Protein AF-A0A534XV10-F1 (afdb_monomer_lite)

Sequence (81 aa):
MMQIVMGESTAQVRPEILHILQLHVEEISRVLVQFEPQSPFWTSLRESGLSLEVLGWKFRFSVEADKLVLTDVQAVPAPVT

Secondary structure (DSSP, 8-state):
--EEE--GGGGGS-HHHHHHHHHHHHHHHHHHTTS-TTSHHHHHHHHH-EEEEETTEEEEEEE-SSEEEEEEEEEPPPP--

Structure (mmCIF, N/CA/C/O backbone):
data_AF-A0A534XV10-F1
#
_entry.id   AF-A0A534XV10-F1
#
loop_
_atom_site.group_PDB
_atom_site.id
_atom_site.type_symbol
_atom_site.label_atom_id
_atom_site.label_alt_id
_atom_site.label_comp_id
_atom_site.label_asym_id
_atom_site.label_entity_id
_atom_site.label_seq_id
_atom_site.pdbx_PDB_ins_code
_atom_site.Cartn_x
_atom_site.Cartn_y
_atom_site.Cartn_z
_atom_site.occupancy
_atom_site.B_iso_or_equiv
_atom_site.auth_seq_id
_atom_site.auth_comp_id
_atom_site.auth_asym_id
_atom_site.auth_atom_id
_atom_site.pdbx_PDB_model_num
ATOM 1 N N . MET A 1 1 ? -4.820 -2.658 -13.733 1.00 73.31 1 MET A N 1
ATOM 2 C CA . MET A 1 1 ? -5.412 -2.304 -12.424 1.00 73.31 1 MET A CA 1
ATOM 3 C C . MET A 1 1 ?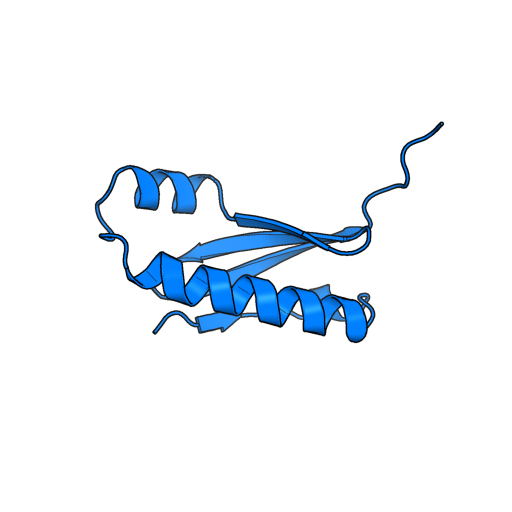 -4.521 -2.923 -11.368 1.00 73.31 1 MET A C 1
ATOM 5 O O . MET A 1 1 ? -4.183 -4.086 -11.537 1.00 73.31 1 MET A O 1
ATOM 9 N N . MET A 1 2 ? -4.103 -2.159 -10.360 1.00 87.75 2 MET A N 1
ATOM 10 C CA . MET A 1 2 ? -3.307 -2.694 -9.255 1.00 87.75 2 MET A CA 1
ATOM 11 C C . MET A 1 2 ? -4.240 -3.192 -8.147 1.00 87.75 2 MET A C 1
ATOM 13 O O . MET A 1 2 ? -5.185 -2.494 -7.788 1.00 87.75 2 MET A O 1
ATOM 17 N N . GLN A 1 3 ? -4.006 -4.403 -7.648 1.00 91.38 3 GLN A N 1
ATOM 18 C CA . GLN A 1 3 ? -4.781 -5.011 -6.569 1.00 91.38 3 GLN A CA 1
ATOM 19 C C . GLN A 1 3 ? -4.197 -4.638 -5.206 1.00 91.38 3 GLN A C 1
ATOM 21 O O . GLN A 1 3 ? -2.987 -4.494 -5.050 1.00 91.38 3 GLN A O 1
ATOM 26 N N . ILE A 1 4 ? -5.058 -4.515 -4.201 1.00 91.56 4 ILE A N 1
ATOM 27 C CA . ILE A 1 4 ? -4.652 -4.283 -2.813 1.00 91.56 4 ILE A CA 1
ATOM 28 C C . ILE A 1 4 ? -4.962 -5.552 -2.033 1.00 91.56 4 ILE A C 1
ATOM 30 O O . ILE A 1 4 ? -6.110 -5.996 -1.994 1.00 91.56 4 ILE A O 1
ATOM 34 N N . VAL A 1 5 ? -3.939 -6.139 -1.423 1.00 92.12 5 VAL A N 1
ATOM 35 C CA . VAL A 1 5 ? -4.051 -7.371 -0.647 1.00 92.12 5 VAL A CA 1
ATOM 36 C C . VAL A 1 5 ? -3.857 -7.030 0.825 1.00 92.12 5 VAL A C 1
ATOM 38 O O . VAL A 1 5 ? -2.738 -6.793 1.282 1.00 92.12 5 VAL A O 1
ATOM 41 N N . MET A 1 6 ? -4.968 -6.991 1.559 1.00 88.88 6 MET A N 1
ATOM 42 C CA . MET A 1 6 ? -4.969 -6.905 3.019 1.00 88.88 6 MET A CA 1
ATOM 43 C C . MET A 1 6 ? -4.858 -8.319 3.606 1.00 88.88 6 MET A C 1
ATOM 45 O O . MET A 1 6 ? -5.547 -9.228 3.144 1.00 88.88 6 MET A O 1
ATOM 49 N N . GLY A 1 7 ? -3.987 -8.508 4.600 1.00 81.56 7 GLY A N 1
ATOM 50 C CA . GLY A 1 7 ? -3.783 -9.790 5.284 1.00 81.56 7 GLY A CA 1
ATOM 51 C C . GLY A 1 7 ? -4.433 -9.852 6.669 1.00 81.56 7 GLY A C 1
ATOM 52 O O . GLY A 1 7 ? -4.970 -8.865 7.163 1.00 81.56 7 GLY A O 1
ATOM 53 N N . GLU A 1 8 ? -4.327 -11.003 7.340 1.00 78.25 8 GLU A N 1
ATOM 54 C CA . GLU A 1 8 ? -4.875 -11.231 8.693 1.00 78.25 8 GLU A CA 1
ATOM 55 C C . GLU A 1 8 ? -4.321 -10.266 9.758 1.00 78.25 8 GLU A C 1
ATOM 57 O O . GLU A 1 8 ? -4.966 -10.015 10.776 1.00 78.25 8 GLU A O 1
ATOM 62 N N . SER A 1 9 ? -3.157 -9.659 9.504 1.00 77.62 9 SER A N 1
ATOM 63 C CA . SER A 1 9 ? -2.512 -8.656 10.362 1.00 77.62 9 SER A CA 1
ATOM 64 C C . SER A 1 9 ? -3.362 -7.401 10.609 1.00 77.62 9 SER A C 1
ATOM 66 O O . SER A 1 9 ? -3.093 -6.654 11.552 1.00 77.62 9 SER A O 1
ATOM 68 N N . THR A 1 10 ? -4.424 -7.177 9.827 1.00 86.12 10 THR A N 1
ATOM 69 C CA . THR A 1 10 ? -5.385 -6.091 10.060 1.00 86.12 10 THR A CA 1
ATOM 70 C C . THR A 1 10 ? -6.408 -6.390 11.155 1.00 86.12 10 THR A C 1
ATOM 72 O O . THR A 1 10 ? -7.108 -5.471 11.568 1.00 86.12 10 THR A O 1
ATOM 75 N N . ALA A 1 11 ? -6.518 -7.628 11.653 1.00 85.50 11 ALA A N 1
ATOM 76 C CA . ALA A 1 11 ? -7.551 -8.020 12.624 1.00 85.50 11 ALA A CA 1
ATOM 77 C C . ALA A 1 11 ? -7.506 -7.221 13.943 1.00 85.50 11 ALA A C 1
ATOM 79 O O . ALA A 1 11 ? -8.529 -7.031 14.596 1.00 85.50 11 ALA A O 1
ATOM 80 N N . GLN A 1 12 ? -6.325 -6.727 14.320 1.00 87.19 12 GLN A N 1
ATOM 81 C CA . GLN A 1 12 ? -6.097 -5.910 15.519 1.00 87.19 12 GLN A CA 1
ATOM 82 C C . GLN A 1 12 ? -6.366 -4.408 15.317 1.00 87.19 12 GLN A C 1
ATOM 84 O O . GLN A 1 12 ? -6.270 -3.624 16.262 1.00 87.19 12 GLN A O 1
ATOM 89 N N . VAL A 1 13 ? -6.680 -3.987 14.091 1.00 91.88 13 VAL A N 1
ATOM 90 C CA . VAL A 1 13 ? -6.865 -2.581 13.728 1.00 91.88 13 VAL A CA 1
ATOM 91 C C . VAL A 1 13 ? -8.349 -2.247 13.704 1.00 91.88 13 VAL A C 1
ATOM 93 O O . VAL A 1 13 ? -9.169 -2.987 13.164 1.00 91.88 13 VAL A O 1
ATOM 96 N N . ARG A 1 14 ? -8.707 -1.089 14.265 1.00 93.50 14 ARG A N 1
ATOM 97 C CA . ARG A 1 14 ? -10.098 -0.623 14.255 1.00 93.50 14 ARG A CA 1
ATOM 98 C C . ARG A 1 14 ? -10.598 -0.415 12.814 1.00 93.50 14 ARG A C 1
ATOM 100 O O . ARG A 1 14 ? -9.859 0.162 12.012 1.00 93.50 14 ARG A O 1
ATOM 107 N N . PRO A 1 15 ? -11.857 -0.777 12.497 1.00 92.31 15 PRO A N 1
ATOM 108 C CA . PRO A 1 15 ? -12.407 -0.657 11.143 1.00 92.31 15 PRO A CA 1
ATOM 109 C C . PRO A 1 15 ? -12.302 0.749 10.542 1.00 92.31 15 PRO A C 1
ATOM 111 O O . PRO A 1 15 ? -12.027 0.892 9.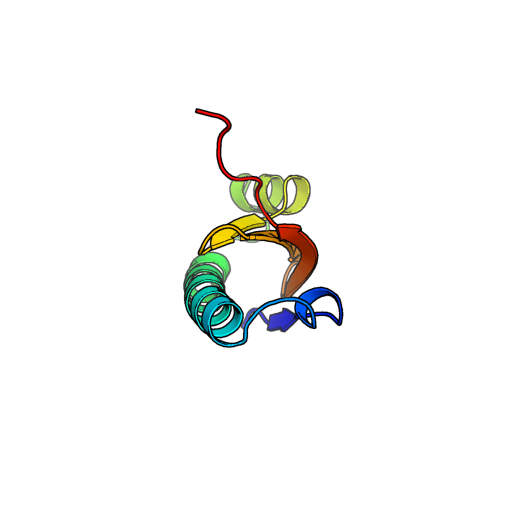358 1.00 92.31 15 PRO A O 1
ATOM 114 N N . GLU A 1 16 ? -12.458 1.791 11.360 1.00 94.12 16 GLU A N 1
ATOM 115 C CA . GLU A 1 16 ? -12.337 3.196 10.940 1.00 94.12 16 GLU A CA 1
ATOM 116 C C . GLU A 1 16 ? -10.952 3.512 10.354 1.00 94.12 16 GLU A C 1
ATOM 118 O O . GLU A 1 16 ? -10.830 4.197 9.341 1.00 94.12 16 GLU A O 1
ATOM 123 N N . ILE A 1 17 ? -9.897 2.972 10.972 1.00 93.88 17 ILE A N 1
ATOM 124 C CA . ILE A 1 17 ? -8.510 3.166 10.536 1.00 93.88 17 ILE A CA 1
ATOM 125 C C . ILE A 1 17 ? -8.275 2.398 9.235 1.00 93.88 17 ILE A C 1
ATOM 127 O O . ILE A 1 17 ? -7.668 2.933 8.309 1.00 93.88 17 ILE A O 1
ATOM 131 N N . LEU A 1 18 ? -8.800 1.171 9.140 1.00 93.69 18 LEU A N 1
ATOM 132 C CA . LEU A 1 18 ? -8.724 0.364 7.920 1.00 93.69 18 LEU A CA 1
ATOM 133 C C . LEU A 1 18 ? -9.462 1.017 6.751 1.00 93.69 18 LEU A C 1
ATOM 135 O O . LEU A 1 18 ? -8.964 0.980 5.631 1.00 93.69 18 LEU A O 1
ATOM 139 N N . HIS A 1 19 ? -10.600 1.658 7.010 1.00 93.56 19 HIS A N 1
ATOM 140 C CA . HIS A 1 19 ? -11.340 2.392 5.993 1.00 93.56 19 HIS A CA 1
ATOM 141 C C . HIS A 1 19 ? -10.529 3.575 5.449 1.00 93.56 19 HIS A C 1
ATOM 143 O O . HIS A 1 19 ? -10.396 3.735 4.238 1.00 93.56 19 HIS A O 1
ATOM 149 N N . ILE A 1 20 ? -9.916 4.369 6.333 1.00 95.38 20 ILE A N 1
ATOM 150 C CA . ILE A 1 20 ? -9.057 5.487 5.920 1.00 95.38 20 ILE A CA 1
ATOM 151 C C . ILE A 1 20 ? -7.842 4.972 5.142 1.00 95.38 20 ILE A C 1
ATOM 153 O O . ILE A 1 20 ? -7.511 5.522 4.091 1.00 95.38 20 ILE A O 1
ATOM 157 N N . LEU A 1 21 ? -7.201 3.904 5.621 1.00 95.25 21 LEU A N 1
ATOM 158 C CA . LEU A 1 21 ? -6.080 3.266 4.936 1.00 95.25 21 LEU A CA 1
ATOM 159 C C . LEU A 1 21 ? -6.468 2.791 3.530 1.00 95.25 21 LEU A C 1
ATOM 161 O O . LEU A 1 21 ? -5.713 3.030 2.591 1.00 95.25 21 LEU A O 1
ATOM 165 N N . GLN A 1 22 ? -7.633 2.154 3.376 1.00 93.44 22 GLN A N 1
ATOM 166 C CA . GLN A 1 22 ? -8.147 1.714 2.077 1.00 93.44 22 GLN A CA 1
ATOM 167 C C . GLN A 1 22 ? -8.300 2.888 1.110 1.00 93.44 22 GLN A C 1
ATOM 169 O O . GLN A 1 22 ? -7.780 2.817 0.002 1.00 93.44 22 GLN A O 1
ATOM 174 N N . LEU A 1 23 ? -8.917 3.993 1.539 1.00 94.62 23 LEU A N 1
ATOM 175 C CA . LEU A 1 23 ? -9.072 5.180 0.691 1.00 94.62 23 LEU A CA 1
ATOM 176 C C . LEU A 1 23 ? -7.720 5.715 0.193 1.00 94.62 23 LEU A C 1
ATOM 178 O O . LEU A 1 23 ? -7.561 5.988 -0.998 1.00 94.62 23 LEU A O 1
ATOM 182 N N . HIS A 1 24 ? -6.733 5.811 1.088 1.00 94.75 24 HIS A N 1
ATOM 183 C CA . HIS A 1 24 ? -5.398 6.308 0.742 1.00 94.75 24 HIS A CA 1
ATOM 184 C C . HIS A 1 24 ? -4.665 5.350 -0.196 1.00 94.75 24 HIS A C 1
ATOM 186 O O . HIS A 1 24 ? -4.075 5.772 -1.190 1.00 94.75 24 HIS A O 1
ATOM 192 N N . VAL A 1 25 ? -4.693 4.049 0.097 1.00 94.38 25 VAL A N 1
ATOM 193 C CA . VAL A 1 25 ? -3.950 3.063 -0.692 1.00 94.38 25 VAL A CA 1
ATOM 194 C C . VAL A 1 25 ? -4.592 2.848 -2.068 1.00 94.38 25 VAL A C 1
ATOM 196 O O . VAL A 1 25 ? -3.879 2.650 -3.050 1.00 94.38 25 VAL A O 1
ATOM 199 N N . GLU A 1 26 ? -5.916 2.988 -2.185 1.00 94.06 26 GLU A N 1
ATOM 200 C CA . GLU A 1 26 ? -6.621 3.031 -3.468 1.00 94.06 26 GLU A CA 1
ATOM 201 C C . GLU A 1 26 ? -6.217 4.245 -4.300 1.00 94.06 26 GLU A C 1
ATOM 203 O O . GLU A 1 26 ? -5.931 4.104 -5.491 1.00 94.06 26 GLU A O 1
ATOM 208 N N . GLU A 1 27 ? -6.154 5.432 -3.698 1.00 94.56 27 GLU A N 1
ATOM 209 C CA . GLU A 1 27 ? -5.696 6.638 -4.383 1.00 94.56 27 GLU A CA 1
ATOM 210 C C . GLU A 1 27 ? -4.260 6.493 -4.881 1.00 94.56 27 GLU A C 1
ATOM 212 O O . GLU A 1 27 ? -3.998 6.688 -6.071 1.00 94.56 27 GLU A O 1
A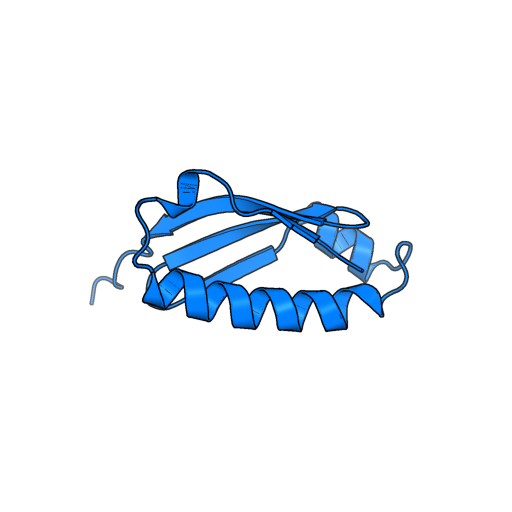TOM 217 N N . ILE A 1 28 ? -3.356 6.046 -4.009 1.00 93.50 28 ILE A N 1
ATOM 218 C CA . ILE A 1 28 ? -1.965 5.772 -4.366 1.00 93.50 28 ILE A CA 1
ATOM 219 C C . ILE A 1 28 ? -1.906 4.747 -5.499 1.00 93.50 28 ILE A C 1
ATOM 221 O O . ILE A 1 28 ? -1.184 4.956 -6.470 1.00 93.50 28 ILE A O 1
ATOM 225 N N . SER A 1 29 ? -2.708 3.680 -5.443 1.00 92.06 29 SER A N 1
ATOM 226 C CA . SER A 1 29 ? -2.707 2.653 -6.486 1.00 92.06 29 SER A CA 1
ATOM 227 C C . SER A 1 29 ? -3.079 3.202 -7.867 1.00 92.06 29 SER A C 1
ATOM 229 O O . SER A 1 29 ? -2.474 2.810 -8.866 1.00 92.06 29 SER A O 1
ATOM 231 N N . ARG A 1 30 ? -4.020 4.156 -7.932 1.00 92.56 30 ARG A N 1
ATOM 232 C CA . ARG A 1 30 ? -4.442 4.815 -9.180 1.00 92.56 30 ARG A CA 1
ATOM 233 C C . ARG A 1 30 ? -3.358 5.705 -9.774 1.00 92.56 30 ARG A C 1
ATOM 235 O O . ARG A 1 30 ? -3.312 5.862 -10.993 1.00 92.56 30 ARG A O 1
ATOM 242 N N . VAL A 1 31 ? -2.509 6.289 -8.935 1.00 91.50 31 VAL A N 1
ATOM 243 C CA . VAL A 1 31 ? -1.353 7.072 -9.386 1.00 91.50 31 VAL A CA 1
ATOM 244 C C . VAL A 1 31 ? -0.216 6.137 -9.793 1.00 91.50 31 VAL A C 1
ATOM 246 O O . VAL A 1 31 ? 0.394 6.328 -10.839 1.00 91.50 31 VAL A O 1
ATOM 249 N N . LEU A 1 32 ? 0.024 5.071 -9.024 1.00 89.88 32 LEU A N 1
ATOM 250 C CA . LEU A 1 32 ? 1.129 4.146 -9.263 1.00 89.88 32 LEU A CA 1
ATOM 251 C C . LEU A 1 32 ? 1.048 3.430 -10.617 1.00 89.88 32 LEU A C 1
ATOM 253 O O . LEU A 1 32 ? 2.071 3.270 -11.275 1.00 89.88 32 LEU A O 1
ATOM 257 N N . VAL A 1 33 ? -0.157 3.083 -11.082 1.00 89.44 33 VAL A N 1
ATOM 258 C CA . VAL A 1 33 ? -0.356 2.468 -12.411 1.00 89.44 33 VAL A CA 1
ATOM 259 C C . VAL A 1 33 ? 0.009 3.379 -13.590 1.00 89.44 33 VAL A C 1
ATOM 261 O O . VAL A 1 33 ? 0.044 2.905 -14.722 1.00 89.44 33 VAL A O 1
ATOM 264 N N . GLN A 1 34 ? 0.243 4.672 -13.354 1.00 89.62 34 GLN A N 1
ATOM 265 C CA . GLN A 1 34 ? 0.620 5.631 -14.396 1.00 89.62 34 GLN A CA 1
ATOM 266 C C . GLN A 1 34 ? 2.136 5.682 -14.622 1.00 89.62 34 GLN A C 1
ATOM 268 O O . GLN A 1 34 ? 2.576 6.236 -15.628 1.00 89.62 34 GLN A O 1
ATOM 273 N N . PHE A 1 35 ? 2.940 5.117 -13.714 1.00 88.62 35 PHE A N 1
ATOM 274 C CA . PHE A 1 35 ? 4.391 5.084 -13.868 1.00 88.62 35 PHE A CA 1
ATOM 275 C C . PHE A 1 35 ? 4.845 3.895 -14.710 1.00 88.62 35 PHE A C 1
ATOM 277 O O . PHE A 1 35 ? 4.295 2.796 -14.638 1.00 88.62 35 PHE A O 1
ATOM 284 N N . GLU A 1 36 ? 5.916 4.101 -15.475 1.00 88.31 36 GLU A N 1
ATOM 285 C CA . GLU A 1 36 ? 6.535 3.028 -16.242 1.00 88.31 36 GLU A CA 1
ATOM 286 C C . GLU A 1 36 ? 7.189 1.992 -15.307 1.00 88.31 36 GLU A C 1
ATOM 288 O O . GLU A 1 36 ? 8.035 2.364 -14.481 1.00 88.31 36 GLU A O 1
ATOM 293 N N . PRO A 1 37 ? 6.898 0.684 -15.467 1.00 83.81 37 PRO A N 1
ATOM 294 C CA . PRO A 1 37 ? 7.453 -0.372 -14.613 1.00 83.81 37 PRO A CA 1
ATO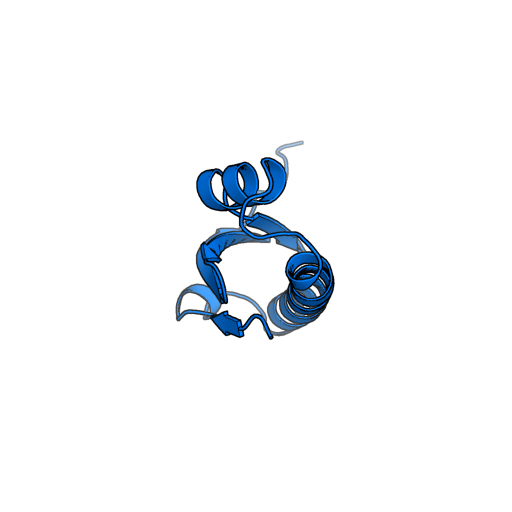M 295 C C . PRO A 1 37 ? 8.979 -0.540 -14.678 1.00 83.81 37 PRO A C 1
ATOM 297 O O . PRO A 1 37 ? 9.561 -1.266 -13.878 1.00 83.81 37 PRO A O 1
ATOM 300 N N . GLN A 1 38 ? 9.653 0.074 -15.650 1.00 86.56 38 GLN A N 1
ATOM 301 C CA . GLN A 1 38 ? 11.117 0.040 -15.764 1.00 86.56 38 GLN A CA 1
ATOM 302 C C . GLN A 1 38 ? 11.770 1.352 -15.315 1.00 86.56 38 GLN A C 1
ATOM 304 O O . GLN A 1 38 ? 12.991 1.485 -15.369 1.00 86.56 38 GLN A O 1
ATOM 309 N N . SER A 1 39 ? 10.973 2.320 -14.854 1.00 92.00 39 SER A N 1
ATOM 310 C CA . SER A 1 39 ? 11.503 3.588 -14.370 1.00 92.00 39 SER A CA 1
ATOM 311 C C . SER A 1 39 ? 12.343 3.394 -13.097 1.00 92.00 39 SER A C 1
ATOM 313 O O . SER A 1 39 ? 12.021 2.540 -12.263 1.00 92.00 39 SER A O 1
ATOM 315 N N . PRO A 1 40 ? 13.385 4.221 -12.883 1.00 94.38 40 PRO A N 1
ATOM 316 C CA . PRO A 1 40 ? 14.160 4.206 -11.641 1.00 94.38 40 PRO A CA 1
ATOM 317 C C . PRO A 1 40 ? 13.288 4.385 -10.392 1.00 94.38 40 PRO A C 1
ATOM 319 O O . PRO A 1 40 ? 13.547 3.766 -9.362 1.00 94.38 40 PRO A O 1
ATOM 322 N N . PHE A 1 41 ? 12.218 5.180 -10.506 1.00 92.06 41 PHE A N 1
ATOM 323 C CA . PHE A 1 41 ? 11.218 5.343 -9.455 1.00 92.06 41 PHE A CA 1
ATOM 324 C C . PHE A 1 41 ? 10.556 4.009 -9.093 1.00 92.06 41 PHE A C 1
ATOM 326 O O . PHE A 1 41 ? 10.519 3.644 -7.922 1.00 92.06 41 PHE A O 1
ATOM 333 N N . TRP A 1 42 ? 10.083 3.252 -10.088 1.00 92.00 42 TRP A N 1
ATOM 334 C CA . TRP A 1 42 ? 9.423 1.971 -9.843 1.00 92.00 42 TRP A CA 1
ATOM 335 C C . TRP A 1 42 ? 10.363 0.926 -9.240 1.00 92.00 42 TRP A C 1
ATOM 337 O O . TRP A 1 42 ? 9.956 0.147 -8.380 1.00 92.00 42 TRP A O 1
ATOM 347 N N . THR A 1 43 ? 11.626 0.900 -9.665 1.00 92.19 43 THR A N 1
ATOM 348 C CA . THR A 1 43 ? 12.647 0.039 -9.049 1.00 92.19 43 THR A CA 1
ATOM 349 C C . THR A 1 43 ? 12.856 0.410 -7.582 1.00 92.19 43 THR A C 1
ATOM 351 O O . THR A 1 43 ? 12.718 -0.450 -6.715 1.00 92.19 43 THR A O 1
ATOM 354 N N . SER A 1 44 ? 13.073 1.695 -7.289 1.00 95.00 44 SER A N 1
ATOM 355 C CA . SER A 1 44 ? 13.271 2.177 -5.918 1.00 95.00 44 SER A CA 1
ATOM 356 C C . SER A 1 44 ? 12.061 1.903 -5.019 1.00 95.00 44 SER A C 1
ATOM 358 O O . SER A 1 44 ? 12.221 1.468 -3.879 1.00 95.00 44 SER A O 1
ATOM 360 N N . LEU A 1 45 ? 10.844 2.094 -5.531 1.00 94.19 45 LEU A N 1
ATOM 361 C CA . LEU A 1 45 ? 9.615 1.822 -4.791 1.00 94.19 45 LEU A CA 1
ATOM 362 C C . LEU A 1 45 ? 9.449 0.329 -4.470 1.00 94.19 45 LEU A C 1
ATOM 364 O O . LEU A 1 45 ? 9.023 -0.014 -3.371 1.00 94.19 45 LEU A O 1
ATOM 368 N N . ARG A 1 46 ? 9.808 -0.571 -5.394 1.00 92.81 46 ARG A N 1
ATOM 369 C CA . ARG A 1 46 ? 9.764 -2.023 -5.146 1.00 92.81 46 ARG A CA 1
ATOM 370 C C . ARG A 1 46 ? 10.793 -2.475 -4.115 1.00 92.81 46 ARG A C 1
ATOM 372 O O . ARG A 1 46 ? 10.490 -3.342 -3.305 1.00 92.81 46 ARG A O 1
ATOM 379 N N . GLU A 1 47 ? 11.985 -1.886 -4.138 1.00 94.12 47 GLU A N 1
ATOM 380 C CA . GLU A 1 47 ? 13.053 -2.195 -3.180 1.00 94.12 47 GLU A CA 1
ATOM 381 C C . GLU A 1 47 ? 12.757 -1.653 -1.778 1.00 94.12 47 GLU A C 1
ATOM 383 O O . GLU A 1 47 ? 13.041 -2.320 -0.785 1.00 94.12 47 GLU A O 1
ATOM 388 N N . SER A 1 48 ? 12.178 -0.453 -1.684 1.00 94.62 48 SER A N 1
ATOM 389 C CA . SER A 1 48 ? 11.884 0.193 -0.398 1.00 94.62 48 SER A CA 1
ATOM 390 C C . SER A 1 48 ? 10.531 -0.203 0.200 1.00 94.62 48 SER A C 1
ATOM 392 O O . SER A 1 48 ? 10.365 -0.170 1.422 1.00 94.62 48 SER A O 1
ATOM 394 N N . GLY A 1 49 ? 9.572 -0.598 -0.637 1.00 94.94 49 GLY A N 1
ATOM 395 C CA . GLY A 1 49 ? 8.181 -0.767 -0.240 1.00 94.94 49 GLY A CA 1
ATOM 396 C C . GLY A 1 49 ? 7.478 0.571 0.008 1.00 94.94 49 GLY A C 1
ATOM 397 O O . GLY A 1 49 ? 8.045 1.655 -0.115 1.00 94.94 49 GLY A O 1
ATOM 398 N N . LEU A 1 50 ? 6.206 0.497 0.387 1.00 94.75 50 LEU A N 1
ATOM 399 C CA . LEU A 1 50 ? 5.385 1.654 0.731 1.00 94.75 50 LEU A CA 1
ATOM 400 C C . LEU A 1 50 ? 5.032 1.597 2.218 1.00 94.75 50 LEU A C 1
ATOM 402 O O . LEU A 1 50 ? 4.555 0.578 2.704 1.00 94.75 50 LEU A O 1
ATOM 406 N N . SER A 1 51 ? 5.244 2.690 2.948 1.00 95.12 51 SER A N 1
ATOM 407 C CA . SER A 1 51 ? 4.818 2.820 4.346 1.00 95.12 51 SER A CA 1
ATOM 408 C C . SER A 1 51 ? 3.806 3.946 4.486 1.00 95.12 51 SER A C 1
ATOM 410 O O . SER A 1 51 ? 4.059 5.051 4.014 1.00 95.12 51 SER A O 1
ATOM 412 N N . LEU A 1 52 ? 2.693 3.681 5.166 1.00 94.81 52 LEU A N 1
ATOM 413 C CA . LEU A 1 52 ? 1.660 4.668 5.470 1.00 94.81 52 LEU A CA 1
ATOM 414 C C . LEU A 1 52 ? 1.415 4.711 6.972 1.00 94.81 52 LEU A C 1
ATOM 416 O O . LEU A 1 52 ? 1.311 3.666 7.612 1.00 94.81 52 LEU A O 1
ATOM 420 N N . GLU A 1 53 ? 1.298 5.915 7.523 1.00 94.75 53 GLU A N 1
ATOM 421 C CA . GLU A 1 53 ? 0.918 6.123 8.917 1.00 94.75 53 GLU A CA 1
ATOM 422 C C . GLU A 1 53 ? -0.474 6.753 8.9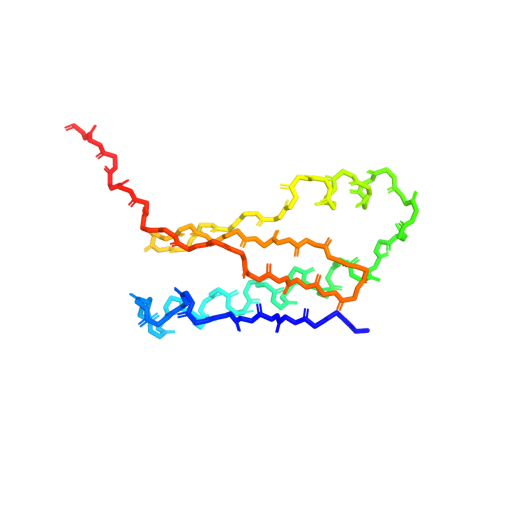86 1.00 94.75 53 GLU A C 1
ATOM 424 O O . GLU A 1 53 ? -0.717 7.817 8.422 1.00 94.75 53 GLU A O 1
ATOM 429 N N . VAL A 1 54 ? -1.405 6.073 9.657 1.00 93.38 54 VAL A N 1
ATOM 430 C CA . VAL A 1 54 ? -2.810 6.474 9.776 1.00 93.38 54 VAL A CA 1
ATOM 431 C C . VAL A 1 54 ? -3.238 6.336 11.230 1.00 93.38 54 VAL A C 1
ATOM 433 O O . VAL A 1 54 ? -3.216 5.241 11.785 1.00 93.38 54 VAL A O 1
ATOM 436 N N . LEU A 1 55 ? -3.644 7.448 11.849 1.00 92.31 55 LEU A N 1
ATOM 437 C CA . LEU A 1 55 ? -4.223 7.487 13.201 1.00 92.31 55 LEU A CA 1
ATOM 438 C C . LEU A 1 55 ? -3.434 6.677 14.253 1.00 92.31 55 LEU A C 1
ATOM 440 O O . LEU A 1 55 ? -4.012 5.916 15.031 1.00 92.31 55 LEU A O 1
ATOM 444 N N . GLY A 1 56 ? -2.108 6.838 14.269 1.00 92.44 56 GLY A N 1
ATOM 445 C CA . GLY A 1 56 ? -1.226 6.156 15.224 1.00 92.44 56 GLY A CA 1
ATOM 446 C C . GLY A 1 56 ? -0.919 4.700 14.871 1.00 92.44 56 GLY A C 1
ATOM 447 O O . GLY A 1 56 ? -0.461 3.954 15.727 1.00 92.44 56 GLY A O 1
ATOM 448 N N . TRP A 1 57 ? -1.162 4.281 13.631 1.00 95.38 57 TRP A N 1
ATOM 449 C CA . TRP A 1 57 ? -0.773 2.973 13.108 1.00 95.38 57 TRP A CA 1
ATOM 450 C C . TRP A 1 57 ? 0.109 3.132 11.888 1.00 95.38 57 TRP A C 1
ATOM 452 O O . TRP A 1 57 ? -0.140 4.002 11.061 1.00 95.38 57 TRP A O 1
ATOM 462 N N . LYS A 1 58 ? 1.108 2.265 11.760 1.00 95.38 58 LYS A N 1
ATOM 463 C CA . LYS A 1 58 ? 1.978 2.170 10.597 1.00 95.38 58 LYS A CA 1
ATOM 464 C C . LYS A 1 58 ? 1.693 0.878 9.850 1.00 95.38 58 LYS A C 1
ATOM 466 O O . LYS A 1 58 ? 1.674 -0.200 10.444 1.00 95.38 58 LYS A O 1
ATOM 471 N N . PHE A 1 59 ? 1.517 1.012 8.545 1.00 96.00 59 PHE A N 1
ATOM 472 C CA . PHE A 1 59 ? 1.219 -0.059 7.607 1.00 96.00 59 PHE A CA 1
ATOM 473 C C . PHE A 1 59 ? 2.333 -0.112 6.574 1.00 96.00 59 PHE A C 1
ATOM 475 O O . PHE A 1 59 ? 2.616 0.901 5.930 1.00 96.00 59 PHE A O 1
ATOM 482 N N . ARG A 1 60 ? 2.972 -1.270 6.416 1.00 95.88 60 ARG A N 1
ATOM 483 C CA . ARG A 1 60 ? 3.979 -1.488 5.374 1.00 95.88 60 ARG A CA 1
ATOM 484 C C . ARG A 1 60 ? 3.434 -2.401 4.300 1.00 95.88 60 ARG A C 1
ATOM 486 O O . ARG A 1 60 ? 2.846 -3.437 4.597 1.00 95.88 60 ARG A O 1
ATOM 493 N N . PHE A 1 61 ? 3.679 -2.015 3.059 1.00 96.00 61 PHE A N 1
ATOM 494 C CA . PHE A 1 61 ? 3.288 -2.744 1.873 1.00 96.00 61 PHE A CA 1
ATOM 495 C C . PHE A 1 61 ? 4.523 -3.087 1.052 1.00 96.00 61 PHE A C 1
ATOM 497 O O . PHE A 1 61 ? 5.348 -2.220 0.752 1.00 96.00 61 PHE A O 1
ATOM 504 N N . SER A 1 62 ? 4.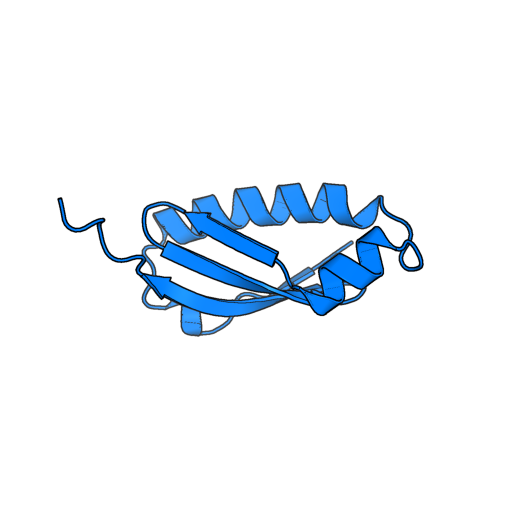615 -4.342 0.634 1.00 95.00 62 SER A N 1
ATOM 505 C CA . SER A 1 62 ? 5.450 -4.718 -0.500 1.00 95.00 62 SER A CA 1
ATOM 506 C C . SER A 1 62 ? 4.756 -4.298 -1.791 1.00 95.00 62 SER A C 1
ATOM 508 O O . SER A 1 62 ? 3.536 -4.424 -1.923 1.00 95.00 62 SER A O 1
ATOM 510 N N . VAL A 1 63 ? 5.543 -3.784 -2.735 1.00 93.69 63 VAL A N 1
ATOM 511 C CA . VAL A 1 63 ? 5.055 -3.339 -4.042 1.00 93.69 63 VAL A CA 1
ATOM 512 C C . VAL A 1 63 ? 5.459 -4.369 -5.089 1.00 93.69 63 VAL A C 1
ATOM 514 O O . VAL A 1 63 ? 6.642 -4.640 -5.285 1.00 93.69 63 VAL A O 1
ATOM 517 N N . GLU A 1 64 ? 4.472 -4.945 -5.761 1.00 90.88 64 GLU A N 1
ATOM 518 C CA . GLU A 1 64 ? 4.631 -5.848 -6.900 1.00 90.88 64 GLU A CA 1
ATOM 519 C C . GLU A 1 64 ? 4.115 -5.170 -8.177 1.00 90.88 64 GLU A C 1
ATOM 521 O O . GLU A 1 64 ? 3.510 -4.101 -8.128 1.00 90.88 64 GLU A O 1
ATOM 526 N N . ALA A 1 65 ? 4.353 -5.782 -9.343 1.00 86.69 65 ALA A N 1
ATOM 527 C CA . ALA A 1 65 ? 3.984 -5.201 -10.639 1.00 86.69 65 ALA A CA 1
ATOM 528 C C . ALA A 1 65 ? 2.487 -4.856 -10.751 1.00 86.69 65 ALA A C 1
ATOM 530 O O . ALA A 1 65 ? 2.120 -3.882 -11.404 1.00 86.69 65 ALA A O 1
ATOM 531 N N . ASP A 1 66 ? 1.632 -5.652 -10.118 1.00 89.94 66 ASP A N 1
ATOM 532 C CA . ASP A 1 66 ? 0.181 -5.528 -10.157 1.00 89.94 66 ASP A CA 1
ATOM 533 C C . ASP A 1 66 ? -0.455 -5.529 -8.762 1.00 89.94 66 ASP A C 1
ATOM 535 O O . ASP A 1 66 ? -1.684 -5.580 -8.670 1.00 89.94 66 ASP A O 1
ATOM 539 N N . LYS A 1 67 ? 0.335 -5.458 -7.676 1.00 92.81 67 LYS A N 1
ATOM 540 C CA . LYS A 1 67 ? -0.182 -5.577 -6.302 1.00 92.81 67 LYS A CA 1
ATOM 541 C C . LYS A 1 67 ? 0.519 -4.675 -5.295 1.00 92.81 67 LYS A C 1
ATOM 543 O O . LYS A 1 67 ? 1.727 -4.472 -5.347 1.00 92.81 67 LYS A O 1
ATOM 548 N N . LEU A 1 68 ? -0.250 -4.233 -4.306 1.00 94.62 68 LEU A N 1
ATOM 549 C CA . LEU A 1 68 ? 0.246 -3.785 -3.009 1.00 94.62 68 LEU A CA 1
ATOM 550 C C . LEU A 1 68 ? -0.140 -4.828 -1.971 1.00 94.62 68 LEU A C 1
ATOM 552 O O . LEU A 1 68 ? -1.328 -5.049 -1.728 1.00 94.62 68 LEU A O 1
ATOM 556 N N . VAL A 1 69 ? 0.854 -5.469 -1.367 1.00 94.75 69 VAL A N 1
ATOM 557 C CA . VAL A 1 69 ? 0.647 -6.532 -0.380 1.00 94.75 69 VAL A CA 1
ATOM 558 C C . VAL A 1 69 ? 1.012 -5.998 0.990 1.00 94.75 69 VAL A C 1
ATOM 560 O O . VAL A 1 69 ? 2.164 -5.640 1.216 1.00 94.75 69 VAL A O 1
ATOM 563 N N . LEU A 1 70 ? 0.046 -5.930 1.903 1.00 95.19 70 LEU A N 1
ATOM 564 C CA . LEU A 1 70 ? 0.302 -5.524 3.281 1.00 95.19 70 LEU A CA 1
ATOM 565 C C . LEU A 1 70 ? 1.166 -6.583 3.978 1.00 95.19 70 LEU A C 1
ATOM 567 O O . LEU A 1 70 ? 0.737 -7.724 4.144 1.00 95.19 70 LEU A O 1
ATOM 571 N N . THR A 1 71 ? 2.370 -6.205 4.394 1.00 94.31 71 THR A N 1
ATOM 572 C CA . THR A 1 71 ? 3.352 -7.117 4.997 1.00 94.31 71 THR A CA 1
ATOM 573 C C . THR A 1 71 ? 3.528 -6.921 6.491 1.00 94.31 71 THR A C 1
ATOM 575 O O . THR A 1 71 ? 3.873 -7.875 7.182 1.00 94.31 71 THR A O 1
ATOM 578 N N . ASP A 1 72 ? 3.276 -5.719 7.009 1.00 94.12 72 ASP A N 1
ATOM 579 C CA . ASP A 1 72 ? 3.437 -5.424 8.432 1.00 94.12 72 ASP A CA 1
ATOM 580 C C . ASP A 1 72 ? 2.465 -4.336 8.904 1.00 94.12 72 ASP A C 1
ATOM 582 O O . ASP A 1 72 ? 2.136 -3.399 8.168 1.00 94.12 72 ASP A O 1
ATOM 586 N N . VAL A 1 73 ? 2.001 -4.487 10.145 1.00 94.75 73 VAL A N 1
ATOM 587 C CA . VAL A 1 73 ? 1.039 -3.599 10.802 1.00 94.75 73 VAL A CA 1
ATOM 588 C C . VAL A 1 73 ? 1.454 -3.430 12.253 1.00 94.75 73 VAL A C 1
ATOM 590 O O . VAL A 1 73 ? 1.441 -4.389 13.024 1.00 94.75 73 VAL A O 1
ATOM 593 N N . GLN A 1 74 ? 1.760 -2.199 12.646 1.00 94.31 74 GLN A N 1
ATOM 594 C CA . GLN A 1 74 ? 2.205 -1.893 14.001 1.00 94.31 74 GLN A CA 1
ATOM 595 C C . GLN A 1 74 ? 1.554 -0.612 14.522 1.00 94.31 74 GLN A C 1
ATOM 597 O O . GLN A 1 74 ? 1.405 0.368 13.790 1.00 94.31 74 GLN A O 1
ATOM 602 N N . ALA A 1 75 ? 1.197 -0.597 15.805 1.00 92.69 75 ALA A N 1
ATOM 603 C CA . ALA A 1 75 ? 0.861 0.647 16.482 1.00 92.69 75 ALA A CA 1
ATOM 604 C C . ALA A 1 75 ? 2.126 1.514 16.582 1.00 92.69 75 ALA A C 1
ATOM 606 O O . ALA A 1 75 ? 3.208 1.024 16.912 1.00 92.69 75 ALA A O 1
ATOM 607 N N . VAL A 1 76 ? 1.996 2.802 16.285 1.00 88.81 76 VAL A N 1
ATOM 608 C CA . VAL A 1 76 ? 3.054 3.791 16.480 1.00 88.81 76 VAL A CA 1
ATOM 609 C C . VAL A 1 76 ? 2.953 4.268 17.928 1.00 88.81 76 VAL A C 1
ATOM 611 O O . VAL A 1 76 ? 1.899 4.779 18.317 1.00 88.81 76 VAL A O 1
ATOM 614 N N . PRO A 1 77 ? 4.003 4.095 18.752 1.00 76.81 77 PRO A N 1
ATOM 615 C CA . PRO A 1 77 ? 4.008 4.630 20.104 1.00 76.81 77 PRO A CA 1
ATOM 616 C C . PRO A 1 77 ? 3.762 6.138 20.067 1.00 76.81 77 PRO A C 1
ATOM 618 O O . PRO A 1 77 ? 4.347 6.840 19.239 1.00 76.81 77 PRO A O 1
ATOM 621 N N . ALA A 1 78 ? 2.920 6.642 20.972 1.00 70.00 78 ALA A N 1
ATOM 622 C CA . ALA A 1 78 ? 2.821 8.081 21.170 1.00 70.00 78 ALA A CA 1
ATOM 623 C C . ALA A 1 78 ? 4.222 8.624 21.510 1.00 70.00 78 ALA A C 1
ATOM 625 O O . ALA A 1 78 ? 4.940 7.976 22.282 1.00 70.00 78 ALA A O 1
ATOM 626 N N . PRO A 1 79 ? 4.637 9.766 20.937 1.00 66.88 79 PRO A N 1
ATOM 627 C CA . PRO A 1 79 ? 5.915 10.356 21.292 1.00 66.88 79 PRO A CA 1
ATOM 628 C C . PRO A 1 79 ? 5.958 10.573 22.805 1.00 66.88 79 PRO A C 1
ATOM 630 O O . PRO A 1 79 ? 5.024 11.131 23.381 1.00 66.88 79 PRO A O 1
ATOM 633 N N . VAL A 1 80 ? 7.025 10.091 23.446 1.00 62.44 80 VAL A N 1
ATOM 634 C CA . VAL A 1 80 ? 7.282 10.364 24.862 1.00 62.44 80 VAL A CA 1
ATOM 635 C C . VAL A 1 80 ? 7.626 11.848 24.956 1.00 62.44 80 VAL A C 1
ATOM 637 O O . VAL A 1 80 ? 8.705 12.256 24.527 1.00 62.44 80 VAL A O 1
ATOM 640 N N . THR A 1 81 ? 6.667 12.648 25.414 1.00 55.72 81 THR A N 1
ATOM 641 C CA . THR A 1 81 ? 6.841 14.072 25.742 1.00 55.72 81 THR A CA 1
ATOM 642 C C . THR A 1 81 ? 7.484 14.251 27.101 1.00 55.72 81 THR A C 1
ATOM 644 O O . THR A 1 81 ? 7.054 13.524 28.026 1.00 55.72 81 THR A O 1
#

pLDDT: mean 90.19, std 7.63, range [55.72, 96.0]

Foldseek 3Di:
DAEEADDPQCVPPDVVQVVVVVVVVVVVLVVVVVDDCPDPVNVVCQVVFDWDDTPQKIWTWHDDPRYTHTDDIDGHDDPDD

Radius of gyration: 13.39 Å; chains: 1; bounding box: 27×25×42 Å